Protein AF-A0A380P2Y2-F1 (afdb_monomer_lite)

Secondary structure (DSSP, 8-state):
-PPB-S-HHHHHHHHHHHHHTT--SPPPEEE-----HHHHHHHHHHH-PPPPHHHHHHTT---HHHHHHHHHHHHHHHHHHHHHTT---EEE--TT-HHHHHHHHHT-

Foldseek 3Di:
DDQEAQDVVVVVVVVVVCVVVVNDDADAHEHEQQLALVVVVVSCVVPVHDHDPLVVVLNVDDDNVCSRVSRLVSSLVVVVVCVVVVRPHYDYPCVPPVPSVVVSVVSD

Organism: Weissella viridescens (NCBI:txid1629)

InterPro domains:
  IPR003171 Methylenetetrahydrofolate reductase-like, catalytic domain [PF02219] (1-102)
  IPR029041 FAD-linked oxidoreductase-like [SSF51730] (1-106)

pLDDT: mean 95.48, std 3.05, range [83.44, 98.44]

Radius of gyration: 13.97 Å; chains: 1; bounding box: 29×26×40 Å

Structure (mmCIF, N/CA/C/O backbone):
data_AF-A0A380P2Y2-F1
#
_entry.id   AF-A0A380P2Y2-F1
#
loop_
_atom_site.group_PDB
_atom_site.id
_atom_site.type_symbol
_atom_site.label_atom_id
_atom_site.label_alt_id
_atom_site.label_comp_id
_atom_site.label_asym_id
_atom_site.label_entity_id
_atom_site.label_seq_id
_atom_site.pdbx_PDB_ins_code
_atom_site.Cartn_x
_atom_site.Cartn_y
_atom_site.Cartn_z
_atom_site.occupancy
_atom_site.B_iso_or_equiv
_atom_site.auth_seq_id
_atom_site.auth_comp_id
_atom_site.auth_asym_id
_atom_site.auth_atom_id
_atom_site.pdbx_PDB_model_num
ATOM 1 N N . MET A 1 1 ? -11.346 10.815 6.646 1.00 87.19 1 MET A N 1
ATOM 2 C CA . MET A 1 1 ? -10.576 9.877 5.799 1.00 87.19 1 MET A CA 1
ATOM 3 C C . MET A 1 1 ? -9.100 10.188 5.962 1.00 87.19 1 MET A C 1
ATOM 5 O O . MET A 1 1 ? -8.781 11.356 6.155 1.00 87.19 1 MET A O 1
ATOM 9 N N . THR A 1 2 ? -8.222 9.186 5.940 1.00 94.50 2 THR A N 1
ATOM 10 C CA . THR A 1 2 ? -6.770 9.411 5.995 1.00 94.50 2 THR A CA 1
ATOM 11 C C . THR A 1 2 ? -6.233 9.894 4.644 1.00 94.50 2 THR A C 1
ATOM 13 O O . THR A 1 2 ? -6.872 9.718 3.607 1.00 94.50 2 THR A O 1
ATOM 16 N N . GLN A 1 3 ? -5.020 10.443 4.645 1.00 95.00 3 GLN A N 1
ATOM 17 C CA . GLN A 1 3 ? -4.178 10.465 3.446 1.00 95.00 3 GLN A CA 1
ATOM 18 C C . GLN A 1 3 ? -3.807 9.020 3.033 1.00 95.00 3 GLN A C 1
ATOM 20 O O . GLN A 1 3 ? -4.126 8.070 3.757 1.00 95.00 3 GLN A O 1
ATOM 25 N N . VAL A 1 4 ? -3.144 8.836 1.887 1.00 96.69 4 VAL A N 1
ATOM 26 C CA . VAL A 1 4 ? -2.573 7.543 1.490 1.00 96.69 4 VAL A CA 1
ATOM 27 C C . VAL A 1 4 ? -1.725 6.941 2.616 1.00 96.69 4 VAL A C 1
ATOM 29 O O . VAL A 1 4 ? -0.904 7.616 3.238 1.00 96.69 4 VAL A O 1
ATOM 32 N N . VAL A 1 5 ? -1.934 5.655 2.875 1.00 97.75 5 VAL A N 1
ATOM 33 C CA . VAL A 1 5 ? -1.148 4.858 3.816 1.00 97.75 5 VAL A CA 1
ATOM 34 C C . VAL A 1 5 ? -0.266 3.908 3.015 1.00 97.75 5 VAL A C 1
ATOM 36 O O . VAL A 1 5 ? -0.768 3.174 2.169 1.00 97.75 5 VAL A O 1
ATOM 39 N N . MET A 1 6 ? 1.039 3.904 3.300 1.00 98.19 6 MET A N 1
ATOM 40 C CA . MET A 1 6 ? 2.019 2.977 2.703 1.00 98.19 6 MET A CA 1
ATOM 41 C C . MET A 1 6 ? 2.684 2.048 3.738 1.00 98.19 6 MET A C 1
ATOM 43 O O . MET A 1 6 ? 3.566 1.250 3.405 1.00 98.19 6 MET A O 1
ATOM 47 N N . ASP A 1 7 ? 2.261 2.155 5.000 1.00 97.62 7 ASP A N 1
ATOM 48 C CA . ASP A 1 7 ? 2.696 1.329 6.125 1.00 97.62 7 ASP A CA 1
ATOM 49 C C . ASP A 1 7 ? 1.523 1.121 7.098 1.00 97.62 7 ASP A C 1
ATOM 51 O O . ASP A 1 7 ? 1.122 2.038 7.824 1.00 97.62 7 ASP A O 1
ATOM 55 N N . ASN A 1 8 ? 0.964 -0.093 7.108 1.00 97.25 8 ASN A N 1
ATOM 56 C CA . ASN A 1 8 ? -0.161 -0.443 7.974 1.00 97.25 8 ASN A CA 1
ATOM 57 C C . ASN A 1 8 ? 0.203 -0.363 9.463 1.00 97.25 8 ASN A C 1
ATOM 59 O O . ASN A 1 8 ? -0.628 0.047 10.268 1.00 97.25 8 ASN A O 1
ATOM 63 N N . HIS A 1 9 ? 1.446 -0.669 9.844 1.00 96.75 9 HIS A N 1
ATOM 64 C CA . HIS A 1 9 ? 1.852 -0.624 11.247 1.00 96.75 9 HIS A CA 1
ATOM 65 C C . HIS A 1 9 ? 1.805 0.809 11.793 1.00 96.75 9 HIS A C 1
ATOM 67 O O . HIS A 1 9 ? 1.306 1.042 12.896 1.00 96.75 9 HIS A O 1
ATOM 73 N N . ARG A 1 10 ? 2.223 1.797 10.991 1.00 96.31 10 ARG A N 1
ATOM 74 C CA . ARG A 1 10 ? 2.091 3.222 11.350 1.00 96.31 10 ARG A CA 1
ATOM 75 C C . ARG A 1 10 ? 0.633 3.653 11.467 1.00 96.31 10 ARG A C 1
ATOM 77 O O . ARG A 1 10 ? 0.297 4.419 12.367 1.00 96.31 10 ARG A O 1
ATOM 84 N N . LEU A 1 11 ? -0.246 3.146 10.600 1.00 96.50 11 LEU A N 1
ATOM 85 C CA . LEU A 1 11 ? -1.684 3.387 10.725 1.00 96.50 11 LEU A CA 1
ATOM 86 C C . LEU A 1 11 ? -2.239 2.819 12.039 1.00 96.50 11 LEU A C 1
ATOM 88 O O . LEU A 1 11 ? -3.042 3.479 12.698 1.00 96.50 11 LEU A O 1
ATOM 92 N N . TYR A 1 12 ? -1.810 1.625 12.443 1.00 95.44 12 TYR A N 1
ATOM 93 C CA . TYR A 1 12 ? -2.268 1.011 13.690 1.00 95.44 12 TYR A CA 1
ATOM 94 C C . TYR A 1 12 ? -1.794 1.811 14.904 1.00 95.44 12 TYR A C 1
ATOM 96 O O . TYR A 1 12 ? -2.584 2.094 15.803 1.00 95.44 12 TYR A O 1
ATOM 104 N N . GLN A 1 13 ? -0.546 2.286 14.895 1.00 95.44 13 GLN A N 1
ATOM 105 C CA . GLN A 1 13 ? -0.042 3.215 15.912 1.00 95.44 13 GLN A CA 1
ATOM 106 C C . GLN A 1 13 ? -0.859 4.514 15.956 1.00 95.44 13 GLN A C 1
ATOM 108 O O . GLN A 1 13 ? -1.230 4.975 17.036 1.00 95.44 13 GLN A O 1
ATOM 113 N N . PHE A 1 14 ? -1.203 5.073 14.793 1.00 94.44 14 PHE A N 1
ATOM 114 C CA . PHE A 1 14 ? -2.062 6.252 14.700 1.00 94.44 14 PHE A CA 1
ATOM 115 C C . PHE A 1 14 ? -3.460 5.999 15.285 1.00 94.44 14 PHE A C 1
ATOM 117 O O . PHE A 1 14 ? -3.964 6.823 16.044 1.00 94.44 14 PHE A O 1
ATOM 124 N N . GLN A 1 15 ? -4.071 4.840 15.018 1.00 92.62 15 GLN A N 1
ATOM 125 C CA . GLN A 1 15 ? -5.355 4.473 15.621 1.00 92.62 15 GLN A CA 1
ATOM 126 C C . GLN A 1 15 ? -5.260 4.378 17.150 1.00 92.62 15 GLN A C 1
ATOM 128 O O . GLN A 1 15 ? -6.168 4.827 17.848 1.00 92.62 15 GLN A O 1
ATOM 133 N N . GLN A 1 16 ? -4.170 3.825 17.686 1.00 93.56 16 GLN A N 1
ATOM 134 C CA . GLN A 1 16 ? -3.958 3.775 19.134 1.00 93.56 16 GLN A CA 1
ATOM 135 C C . GLN A 1 16 ? -3.827 5.184 19.730 1.00 93.56 16 GLN A C 1
ATOM 137 O O . GLN A 1 16 ? -4.436 5.459 20.760 1.00 93.56 16 GLN A O 1
ATOM 142 N N . ALA A 1 17 ? -3.125 6.100 19.056 1.00 95.31 17 ALA A N 1
ATOM 143 C CA . ALA A 1 17 ? -3.042 7.500 19.476 1.00 95.31 17 ALA A CA 1
ATOM 144 C C . ALA A 1 17 ? -4.417 8.193 19.483 1.00 95.31 17 ALA A C 1
ATOM 146 O O . ALA A 1 17 ? -4.742 8.900 20.436 1.00 95.31 17 ALA A O 1
ATOM 147 N N . LEU A 1 18 ? -5.257 7.941 18.472 1.00 94.44 18 LEU A N 1
ATOM 148 C CA . LEU A 1 18 ? -6.631 8.456 18.428 1.00 94.44 18 LEU A CA 1
ATOM 149 C C . LEU A 1 18 ? -7.487 7.935 19.588 1.00 94.44 18 LEU A C 1
ATOM 151 O O . LEU A 1 18 ? -8.215 8.717 20.196 1.00 94.44 18 LEU A O 1
ATOM 155 N N . LYS A 1 19 ? -7.362 6.647 19.941 1.00 92.75 19 LYS A N 1
ATOM 156 C CA . LYS A 1 19 ? -8.052 6.069 21.108 1.00 92.75 19 LYS A CA 1
ATOM 157 C C . LYS A 1 19 ? -7.630 6.756 22.405 1.00 92.75 19 LYS A C 1
ATOM 159 O O . LYS A 1 19 ? -8.492 7.109 23.203 1.00 92.75 19 LYS A O 1
ATOM 164 N N . THR A 1 20 ? -6.330 6.990 22.596 1.00 96.12 20 THR A N 1
ATOM 165 C CA . THR A 1 20 ? -5.808 7.728 23.761 1.00 96.12 20 THR A CA 1
ATOM 166 C C . THR A 1 20 ? -6.344 9.158 23.811 1.00 96.12 20 THR A C 1
ATOM 168 O O . THR A 1 20 ? -6.675 9.653 24.883 1.00 96.12 20 THR A O 1
ATOM 171 N N . ALA A 1 21 ? -6.495 9.800 22.653 1.00 96.81 21 ALA A N 1
ATOM 172 C CA . ALA A 1 21 ? -7.098 11.124 22.518 1.00 96.81 21 ALA A CA 1
ATOM 173 C C . ALA A 1 21 ? -8.641 11.118 22.564 1.00 96.81 21 ALA A C 1
ATOM 175 O O . ALA A 1 21 ? -9.255 12.152 22.316 1.00 96.81 21 ALA A O 1
ATOM 176 N N . GLN A 1 22 ? -9.273 9.973 22.854 1.00 95.88 22 GLN A N 1
ATOM 177 C CA . GLN A 1 22 ? -10.730 9.800 22.917 1.00 95.88 22 GLN A CA 1
ATOM 178 C C . GLN A 1 22 ? -11.470 10.158 21.612 1.00 95.88 22 GLN A C 1
ATOM 180 O O . GLN A 1 22 ? -12.652 10.495 21.620 1.00 95.88 22 GLN A O 1
ATOM 185 N N . VAL A 1 23 ? -10.799 10.034 20.463 1.00 94.25 23 VAL A N 1
ATOM 186 C CA . VAL A 1 23 ? -11.411 10.200 19.138 1.00 94.25 23 VAL A CA 1
ATOM 187 C C . VAL A 1 23 ? -11.985 8.856 18.682 1.00 94.25 23 VAL A C 1
ATOM 189 O O . VAL A 1 23 ? -11.240 7.915 18.414 1.00 94.25 23 VAL A O 1
ATOM 192 N N . SER A 1 24 ? -13.315 8.761 18.585 1.00 87.25 24 SER A N 1
ATOM 193 C CA . SER A 1 24 ? -14.047 7.494 18.384 1.00 87.25 24 SER A CA 1
ATOM 194 C C . SER A 1 24 ? -14.663 7.297 16.992 1.00 87.25 24 SER A C 1
ATOM 196 O O . SER A 1 24 ? -15.279 6.264 16.732 1.00 87.25 24 SER A O 1
ATOM 198 N N . MET A 1 25 ? -14.503 8.258 16.079 1.00 87.94 25 MET A N 1
ATOM 199 C CA . MET A 1 25 ? -15.079 8.172 14.732 1.00 87.94 25 MET A CA 1
ATOM 200 C C . MET A 1 25 ? -14.422 7.069 13.879 1.00 87.94 25 MET A C 1
ATOM 202 O O . MET A 1 25 ? -13.199 6.904 13.935 1.00 87.94 25 MET A O 1
ATOM 206 N N . PRO A 1 26 ? -15.188 6.354 13.026 1.00 87.12 26 PRO A N 1
ATOM 207 C CA . PRO A 1 26 ? -14.626 5.381 12.095 1.00 87.12 26 PRO A CA 1
ATOM 208 C C . PRO A 1 26 ? -13.579 5.988 11.152 1.00 87.12 26 PRO A C 1
ATOM 210 O O . PRO A 1 26 ? -13.766 7.060 10.570 1.00 87.12 26 PRO A O 1
ATOM 213 N N . LEU A 1 27 ? -12.478 5.263 10.960 1.00 91.69 27 LEU A N 1
ATOM 214 C CA . LEU A 1 27 ? -11.409 5.631 10.036 1.00 91.69 27 LEU A CA 1
ATOM 215 C C . LEU A 1 27 ? -11.667 5.025 8.655 1.00 91.69 27 LEU A C 1
ATOM 217 O O . LEU A 1 27 ? -11.713 3.808 8.503 1.00 91.69 27 LEU A O 1
ATOM 221 N N . ILE A 1 28 ? -11.763 5.886 7.642 1.00 95.31 28 ILE A N 1
ATOM 222 C CA . ILE A 1 28 ? -11.710 5.483 6.232 1.00 95.31 28 ILE A CA 1
ATOM 223 C C . ILE A 1 28 ? -10.255 5.571 5.778 1.00 95.31 28 ILE A C 1
ATOM 225 O O . ILE A 1 28 ? -9.682 6.668 5.800 1.00 95.31 28 ILE A O 1
ATOM 229 N N . ILE A 1 29 ? -9.674 4.435 5.391 1.00 97.44 29 ILE A N 1
ATOM 230 C CA . ILE A 1 29 ? -8.245 4.321 5.074 1.00 97.44 29 ILE A CA 1
ATOM 231 C C . ILE A 1 29 ? -8.003 4.577 3.592 1.00 97.44 29 ILE A C 1
ATOM 233 O O . ILE A 1 29 ? -8.552 3.879 2.744 1.00 97.44 29 ILE A O 1
ATOM 237 N N . GLY A 1 30 ? -7.171 5.569 3.285 1.00 97.62 30 GLY A N 1
ATOM 238 C CA . GLY A 1 30 ? -6.729 5.867 1.928 1.00 97.62 30 GLY A CA 1
ATOM 239 C C . GLY A 1 30 ? -5.672 4.872 1.448 1.00 97.62 30 GLY A C 1
ATOM 240 O O . GLY A 1 30 ? -4.588 4.795 2.026 1.00 97.62 30 GLY A O 1
ATOM 241 N N . VAL A 1 31 ? -5.960 4.144 0.370 1.00 97.31 31 VAL A N 1
ATOM 242 C CA . VAL A 1 31 ? -5.033 3.198 -0.271 1.00 97.31 31 VAL A CA 1
ATOM 243 C C . VAL A 1 31 ? -4.872 3.561 -1.741 1.00 97.31 31 VAL A C 1
ATOM 245 O O . VAL A 1 31 ? -5.832 3.918 -2.419 1.00 97.31 31 VAL A O 1
ATOM 248 N N . MET A 1 32 ? -3.645 3.469 -2.241 1.00 96.38 32 MET A N 1
ATOM 249 C CA . MET A 1 32 ? -3.302 3.738 -3.633 1.00 96.38 32 MET A CA 1
ATOM 250 C C . MET A 1 32 ? -2.624 2.501 -4.240 1.00 96.38 32 MET A C 1
ATOM 252 O O . MET A 1 32 ? -1.706 1.975 -3.612 1.00 96.38 32 MET A O 1
ATOM 256 N N . PRO A 1 33 ? -3.009 2.058 -5.451 1.00 97.19 33 PRO A N 1
ATOM 257 C CA . PRO A 1 33 ? -2.295 1.000 -6.160 1.00 97.19 33 PRO A CA 1
ATOM 258 C C . PRO A 1 33 ? -0.856 1.393 -6.515 1.00 97.19 33 PRO A C 1
ATOM 260 O O . PRO A 1 33 ? -0.611 2.485 -7.039 1.00 97.19 33 PRO A O 1
ATOM 263 N N . TYR A 1 34 ? 0.096 0.486 -6.293 1.00 97.50 34 TYR A N 1
ATOM 264 C CA . TYR A 1 34 ? 1.517 0.708 -6.589 1.00 97.50 34 TYR A CA 1
ATOM 265 C C . TYR A 1 34 ? 1.888 0.290 -8.019 1.00 97.50 34 TYR A C 1
ATOM 267 O O . TYR A 1 34 ? 2.816 -0.472 -8.228 1.00 97.50 34 TYR A O 1
ATOM 275 N N . VAL A 1 35 ? 1.158 0.771 -9.026 1.00 96.06 35 VAL A N 1
ATOM 276 C CA . VAL A 1 35 ? 1.276 0.260 -10.410 1.00 96.06 35 VAL A CA 1
ATOM 277 C C . VAL A 1 35 ? 2.198 1.066 -11.328 1.00 96.06 35 VAL A C 1
ATOM 279 O O . VAL A 1 35 ? 2.558 0.591 -12.400 1.00 96.06 35 VAL A O 1
ATOM 282 N N . GLN A 1 36 ? 2.569 2.289 -10.935 1.00 96.19 36 GLN A N 1
ATOM 283 C CA . GLN A 1 36 ? 3.490 3.155 -11.682 1.00 96.19 36 GLN A CA 1
ATOM 284 C C . GLN A 1 36 ? 4.465 3.834 -10.724 1.00 96.19 36 GLN A C 1
ATOM 286 O O . GLN A 1 36 ? 4.050 4.594 -9.842 1.00 96.19 36 GLN A O 1
ATOM 291 N N . ARG A 1 37 ? 5.761 3.580 -10.909 1.00 97.50 37 ARG A N 1
ATOM 292 C CA . ARG A 1 37 ? 6.827 4.000 -9.992 1.00 97.50 37 ARG A CA 1
ATOM 293 C C . ARG A 1 37 ? 6.860 5.508 -9.789 1.00 97.50 37 ARG A C 1
ATOM 295 O O .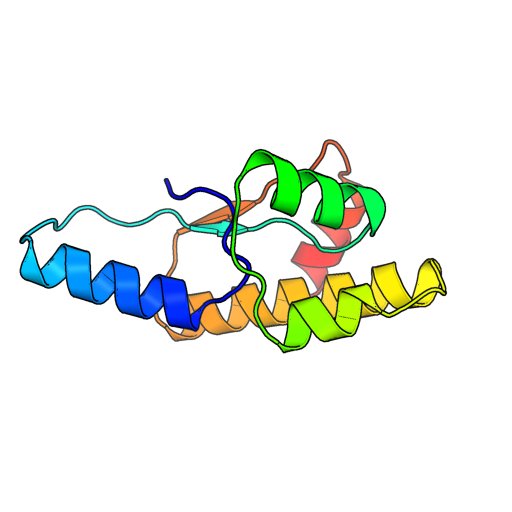 ARG A 1 37 ? 6.892 5.981 -8.655 1.00 97.50 37 ARG A O 1
ATOM 302 N N . GLU A 1 38 ? 6.768 6.269 -10.869 1.00 96.38 38 GLU A N 1
ATOM 303 C CA . GLU A 1 38 ? 6.834 7.730 -10.860 1.00 96.38 38 GLU A CA 1
ATOM 304 C C . GLU A 1 38 ? 5.673 8.325 -10.060 1.00 96.38 38 GLU A C 1
ATOM 306 O O . GLU A 1 38 ? 5.848 9.297 -9.325 1.00 96.38 38 GLU A O 1
ATOM 311 N N . ARG A 1 39 ? 4.485 7.710 -10.145 1.00 95.94 39 ARG A N 1
ATOM 312 C CA . ARG A 1 39 ? 3.308 8.140 -9.381 1.00 95.94 39 ARG A CA 1
ATOM 313 C C . ARG A 1 39 ? 3.466 7.846 -7.894 1.00 95.94 39 ARG A C 1
ATOM 315 O O . ARG A 1 39 ? 3.114 8.697 -7.081 1.00 95.94 39 ARG A O 1
ATOM 322 N N . VAL A 1 40 ? 4.027 6.688 -7.537 1.00 97.38 40 VAL A N 1
ATOM 323 C CA . VAL A 1 40 ? 4.323 6.350 -6.135 1.00 97.38 40 VAL A CA 1
ATOM 324 C C . VAL A 1 40 ? 5.342 7.329 -5.549 1.00 97.38 40 VAL A C 1
ATOM 326 O O . VAL A 1 40 ? 5.093 7.898 -4.488 1.00 97.38 40 VAL A O 1
ATOM 329 N N . ILE A 1 41 ? 6.432 7.607 -6.269 1.00 97.81 41 ILE A N 1
ATOM 330 C CA . ILE A 1 41 ? 7.460 8.574 -5.851 1.00 97.81 41 ILE A CA 1
ATOM 331 C C . ILE A 1 41 ? 6.860 9.974 -5.688 1.00 97.81 41 ILE A C 1
ATOM 333 O O . ILE A 1 41 ? 7.055 10.611 -4.653 1.00 97.81 41 ILE A O 1
ATOM 337 N N . LYS A 1 42 ? 6.084 10.444 -6.670 1.00 97.38 42 LYS A N 1
ATOM 338 C CA . LYS A 1 42 ? 5.432 11.758 -6.607 1.00 97.38 42 LYS A CA 1
ATOM 339 C C . LYS A 1 42 ? 4.467 11.858 -5.426 1.00 97.38 42 LYS A C 1
ATOM 341 O O . LYS A 1 42 ? 4.427 12.885 -4.755 1.00 97.38 42 LYS A O 1
ATOM 346 N N . MET A 1 43 ? 3.713 10.795 -5.142 1.00 97.12 43 MET A N 1
ATOM 347 C CA . MET A 1 43 ? 2.815 10.742 -3.988 1.00 97.12 43 MET A CA 1
ATOM 348 C C . MET A 1 43 ? 3.588 10.862 -2.667 1.00 97.12 43 MET A C 1
ATOM 350 O O . MET A 1 43 ? 3.184 11.633 -1.796 1.00 97.12 43 MET A O 1
ATOM 354 N N . ILE A 1 44 ? 4.723 10.166 -2.535 1.00 97.81 44 ILE A N 1
ATOM 355 C CA . ILE A 1 44 ? 5.614 10.281 -1.369 1.00 97.81 44 ILE A CA 1
ATOM 356 C C . ILE A 1 44 ? 6.118 11.717 -1.215 1.00 97.81 44 ILE A C 1
ATOM 358 O O . I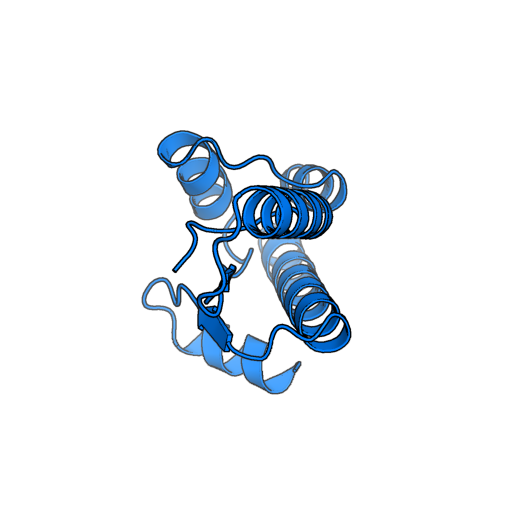LE A 1 44 ? 6.011 12.288 -0.135 1.00 97.81 44 ILE A O 1
ATOM 362 N N . GLN A 1 45 ? 6.595 12.336 -2.294 1.00 97.75 45 GLN A N 1
ATOM 363 C CA . GLN A 1 45 ? 7.107 13.709 -2.265 1.00 97.75 45 GLN A CA 1
ATOM 364 C C . GLN A 1 45 ? 6.035 14.737 -1.873 1.00 97.75 45 GLN A C 1
ATOM 366 O O . GLN A 1 45 ? 6.308 15.643 -1.089 1.00 97.75 45 GLN A O 1
ATOM 371 N N . LEU A 1 46 ? 4.813 14.603 -2.394 1.00 97.00 46 LEU A N 1
ATOM 372 C CA . LEU A 1 46 ? 3.731 15.560 -2.136 1.00 97.00 46 LEU A CA 1
ATOM 373 C C . LEU A 1 46 ? 3.132 15.428 -0.734 1.00 97.00 46 LEU A C 1
ATOM 375 O O . LEU A 1 46 ? 2.712 16.423 -0.153 1.00 97.00 46 LEU A O 1
ATOM 379 N N . THR A 1 47 ? 3.054 14.207 -0.207 1.00 96.38 47 THR A N 1
ATOM 380 C CA . THR A 1 47 ? 2.339 13.928 1.050 1.00 96.38 47 THR A CA 1
ATOM 381 C C . THR A 1 47 ? 3.261 13.670 2.232 1.00 96.38 47 THR A C 1
ATOM 383 O O . THR A 1 47 ? 2.785 13.625 3.363 1.00 96.38 47 THR A O 1
ATOM 386 N N . GLN A 1 48 ? 4.560 13.480 1.978 1.00 96.19 48 GLN A N 1
ATOM 387 C CA . GLN A 1 48 ? 5.554 13.059 2.968 1.00 96.19 48 GLN A CA 1
ATOM 388 C C . GLN A 1 48 ? 5.165 11.746 3.677 1.00 96.19 48 GLN A C 1
ATOM 390 O O . GLN A 1 48 ? 5.604 11.475 4.796 1.00 96.19 48 GLN A O 1
ATOM 395 N N . VAL A 1 49 ? 4.331 10.913 3.033 1.00 97.06 49 VAL A N 1
ATOM 396 C CA . VAL A 1 49 ? 3.959 9.600 3.568 1.00 97.06 49 VAL A CA 1
ATOM 397 C C . VAL A 1 49 ? 5.207 8.731 3.704 1.00 97.06 49 VAL A C 1
ATOM 399 O O . VAL A 1 49 ? 6.044 8.670 2.806 1.00 97.06 49 VAL A O 1
ATOM 402 N N . THR A 1 50 ? 5.332 8.036 4.834 1.00 96.88 50 THR A N 1
ATOM 403 C CA . THR A 1 50 ? 6.432 7.095 5.047 1.00 96.88 50 THR A CA 1
ATOM 404 C C . THR A 1 50 ? 6.092 5.735 4.429 1.00 96.88 50 THR A C 1
ATOM 406 O O . THR A 1 50 ? 5.144 5.094 4.892 1.00 96.88 50 THR A O 1
ATOM 409 N N . PRO A 1 51 ? 6.841 5.261 3.418 1.00 97.75 51 PRO A N 1
ATOM 410 C CA . PRO A 1 51 ? 6.677 3.912 2.894 1.00 97.75 51 PRO A CA 1
ATOM 411 C C . PRO A 1 51 ? 7.215 2.866 3.875 1.00 97.75 51 PRO A C 1
ATOM 413 O O . PRO A 1 51 ? 8.272 3.058 4.483 1.00 97.75 51 PRO A O 1
ATOM 416 N N . SER A 1 52 ? 6.526 1.729 3.988 1.00 98.25 52 SER A N 1
ATOM 417 C CA . SER A 1 52 ? 7.062 0.559 4.696 1.00 98.25 52 SER A CA 1
ATOM 418 C C . SER A 1 52 ? 8.337 0.031 4.014 1.00 98.25 52 SER A C 1
ATOM 420 O O . SER A 1 52 ? 8.534 0.281 2.821 1.00 98.25 52 SER A O 1
ATOM 422 N N . PRO A 1 53 ? 9.191 -0.748 4.707 1.00 98.25 53 PRO A N 1
ATOM 423 C CA . PRO A 1 53 ? 10.389 -1.337 4.097 1.00 98.25 53 PRO A CA 1
ATOM 424 C C . PRO A 1 53 ? 10.094 -2.159 2.836 1.00 98.25 53 PRO A C 1
ATOM 426 O O . PRO A 1 53 ? 10.872 -2.149 1.889 1.00 98.25 53 PRO A O 1
ATOM 429 N N . 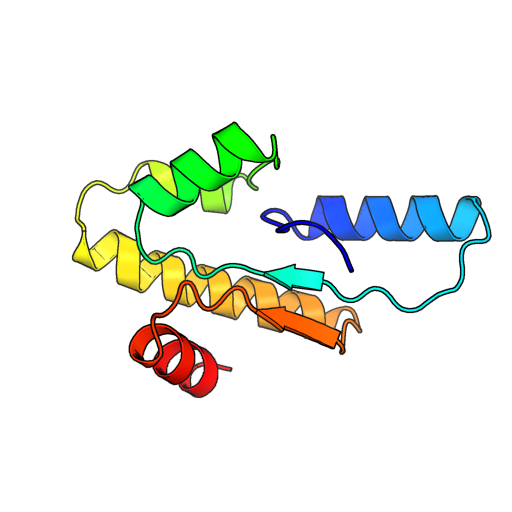VAL A 1 54 ? 8.934 -2.823 2.791 1.00 97.94 54 VAL A N 1
ATOM 430 C CA . VAL A 1 54 ? 8.497 -3.601 1.624 1.00 97.94 54 VAL A CA 1
ATOM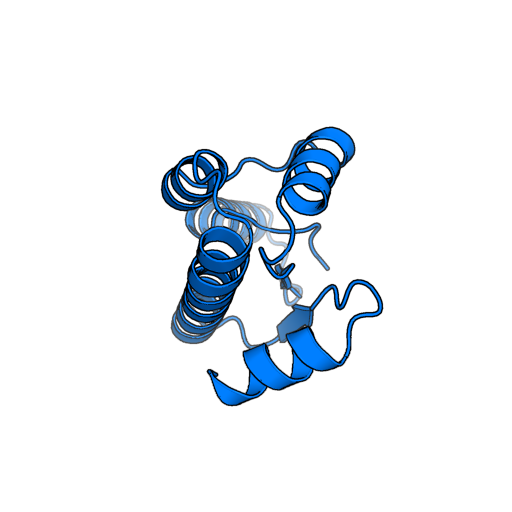 431 C C . VAL A 1 54 ? 8.186 -2.688 0.434 1.00 97.94 54 VAL A C 1
ATOM 433 O O . VAL A 1 54 ? 8.618 -2.968 -0.680 1.00 97.94 54 VAL A O 1
ATOM 436 N N . VAL A 1 55 ? 7.496 -1.564 0.664 1.00 98.12 55 VAL A N 1
ATOM 437 C CA . VAL A 1 55 ? 7.235 -0.566 -0.388 1.00 98.12 55 VAL A CA 1
ATOM 438 C C . VAL A 1 55 ? 8.534 0.113 -0.833 1.00 98.12 55 VAL A C 1
ATOM 440 O O . VAL A 1 55 ? 8.721 0.344 -2.022 1.00 98.12 55 VAL A O 1
ATOM 443 N N . GLN A 1 56 ? 9.470 0.380 0.082 1.00 98.25 56 GLN A N 1
ATOM 444 C CA . GLN A 1 56 ? 10.805 0.874 -0.282 1.00 98.25 56 GLN A CA 1
ATOM 445 C C . GLN A 1 56 ? 11.563 -0.128 -1.162 1.00 98.25 56 GLN A C 1
ATOM 447 O O . GLN A 1 56 ? 12.188 0.279 -2.136 1.00 98.25 56 GLN A O 1
ATOM 452 N N . GLY A 1 57 ? 11.456 -1.428 -0.867 1.00 98.25 57 GLY A N 1
ATOM 453 C CA . GLY A 1 57 ? 12.005 -2.497 -1.700 1.00 98.25 57 GLY A CA 1
ATOM 454 C C . GLY A 1 57 ? 11.427 -2.485 -3.117 1.00 98.25 57 GLY A C 1
ATOM 455 O O . GLY A 1 57 ? 12.188 -2.453 -4.084 1.00 98.25 57 GLY A O 1
ATOM 456 N N . LEU A 1 58 ? 10.097 -2.397 -3.244 1.00 98.44 58 LEU A N 1
ATOM 457 C CA . LEU A 1 58 ? 9.407 -2.266 -4.536 1.00 98.44 58 LEU A CA 1
ATOM 458 C C . LEU A 1 58 ? 9.930 -1.067 -5.341 1.00 98.44 58 LEU A C 1
ATOM 460 O O . LEU A 1 58 ? 10.133 -1.165 -6.545 1.00 98.44 58 LEU A O 1
ATOM 464 N N . LEU A 1 59 ? 10.201 0.065 -4.686 1.00 98.12 59 LEU A N 1
ATOM 465 C CA . LEU A 1 59 ? 10.735 1.258 -5.348 1.00 98.12 59 LEU A CA 1
ATOM 466 C C . LEU A 1 59 ? 12.141 1.074 -5.925 1.00 98.12 59 LEU A C 1
ATOM 468 O O . LEU A 1 59 ? 12.596 1.951 -6.653 1.00 98.12 59 LEU A O 1
ATOM 472 N N . THR A 1 60 ? 12.837 -0.026 -5.640 1.00 97.69 60 THR A N 1
ATOM 473 C CA . THR A 1 60 ? 14.116 -0.336 -6.288 1.00 97.69 60 THR A CA 1
ATOM 474 C C . THR A 1 60 ? 13.935 -1.061 -7.629 1.00 97.69 60 THR A C 1
ATOM 476 O O . THR A 1 60 ? 14.812 -0.942 -8.482 1.00 97.69 60 THR A O 1
ATOM 479 N N . GLN A 1 61 ? 12.779 -1.695 -7.874 1.00 97.62 61 GLN A N 1
ATOM 480 C CA . GLN A 1 61 ? 12.451 -2.418 -9.111 1.00 97.62 61 GLN A CA 1
ATOM 481 C C . GLN A 1 61 ? 12.447 -1.486 -10.333 1.00 97.62 61 GLN A C 1
ATOM 483 O O . GLN A 1 61 ? 11.762 -0.458 -10.350 1.00 97.62 61 GLN A O 1
ATOM 488 N N . THR A 1 62 ? 13.234 -1.831 -11.353 1.00 95.88 62 THR A N 1
ATOM 489 C CA . THR A 1 62 ? 13.423 -1.034 -12.576 1.00 95.88 62 THR A CA 1
ATOM 490 C C . THR A 1 62 ? 12.630 -1.558 -13.766 1.00 95.88 62 THR A C 1
ATOM 492 O O . THR A 1 62 ? 12.348 -0.778 -14.674 1.00 95.88 62 THR A O 1
ATOM 495 N N . ASP A 1 63 ? 12.245 -2.838 -13.774 1.00 98.00 63 ASP A N 1
ATOM 496 C CA . ASP A 1 63 ? 11.371 -3.370 -14.816 1.00 98.00 63 ASP A CA 1
ATOM 497 C C . ASP A 1 63 ? 9.927 -2.905 -14.588 1.00 98.00 63 ASP A C 1
ATOM 499 O O . ASP A 1 63 ? 9.348 -3.089 -13.516 1.00 98.00 63 ASP A O 1
ATOM 503 N N . VAL A 1 64 ? 9.339 -2.278 -15.609 1.00 97.19 64 VAL A N 1
ATOM 504 C CA . VAL A 1 64 ? 8.014 -1.644 -15.519 1.00 97.19 64 VAL A CA 1
ATOM 505 C C . VAL A 1 64 ? 6.909 -2.677 -15.290 1.00 97.19 64 VAL A C 1
ATOM 507 O O . VAL A 1 64 ? 5.972 -2.425 -14.529 1.00 97.19 64 VAL A O 1
ATOM 510 N N . ASN A 1 65 ? 7.013 -3.849 -15.919 1.00 96.88 65 ASN A N 1
ATOM 511 C CA . ASN A 1 65 ? 5.997 -4.894 -15.815 1.00 96.88 65 ASN A CA 1
ATOM 512 C C . ASN A 1 65 ? 6.085 -5.614 -14.463 1.00 96.88 65 ASN A C 1
ATOM 514 O O . ASN A 1 65 ? 5.058 -5.873 -13.826 1.00 96.88 65 ASN A O 1
ATOM 518 N N . ALA A 1 66 ? 7.302 -5.877 -13.990 1.00 97.81 66 ALA A N 1
ATOM 519 C CA . ALA A 1 66 ? 7.568 -6.405 -12.661 1.00 97.81 66 ALA A CA 1
ATOM 520 C C . ALA A 1 66 ? 7.088 -5.424 -11.585 1.00 97.81 66 ALA A C 1
ATOM 522 O O . ALA A 1 66 ? 6.323 -5.815 -10.711 1.00 97.81 66 ALA A O 1
ATOM 523 N N . PHE A 1 67 ? 7.408 -4.127 -11.702 1.00 98.44 67 PHE A N 1
ATOM 524 C CA . PHE A 1 67 ? 6.927 -3.109 -10.764 1.00 98.44 67 PHE A CA 1
ATOM 525 C C . PHE A 1 67 ? 5.399 -3.093 -10.687 1.00 98.44 67 PHE A C 1
ATOM 527 O O . PHE A 1 67 ? 4.834 -3.101 -9.595 1.00 98.44 67 PHE A O 1
ATOM 534 N N . LYS A 1 68 ? 4.717 -3.098 -11.841 1.00 97.00 68 LYS A N 1
ATOM 535 C CA . LYS A 1 68 ? 3.252 -3.095 -11.883 1.00 97.00 68 LYS A CA 1
ATOM 536 C C . LYS A 1 68 ? 2.664 -4.329 -11.195 1.00 97.00 68 LYS A C 1
ATOM 538 O O . LYS A 1 68 ? 1.761 -4.184 -10.372 1.00 97.00 68 LYS A O 1
ATOM 543 N N . SER A 1 69 ? 3.151 -5.520 -11.536 1.00 97.06 69 SER A N 1
ATOM 544 C CA . SER A 1 69 ? 2.615 -6.787 -11.020 1.00 97.06 69 SER A CA 1
ATOM 545 C C . SER A 1 69 ? 2.924 -6.996 -9.532 1.00 97.06 69 SER A C 1
ATOM 547 O O . SER A 1 69 ? 2.012 -7.269 -8.749 1.00 97.06 69 SER A O 1
ATOM 549 N N . GLU A 1 70 ? 4.172 -6.786 -9.108 1.00 98.25 70 GLU A N 1
ATOM 550 C CA . GLU A 1 70 ? 4.576 -6.838 -7.698 1.00 98.25 70 GLU A CA 1
ATOM 551 C C . GLU A 1 70 ? 3.849 -5.772 -6.875 1.00 98.25 70 GLU A C 1
ATOM 553 O O . GLU A 1 70 ? 3.361 -6.037 -5.774 1.00 98.25 70 GLU A O 1
ATOM 558 N N . GLY A 1 71 ? 3.731 -4.564 -7.422 1.00 98.19 71 GLY A N 1
ATOM 559 C CA . GLY A 1 71 ? 3.059 -3.455 -6.772 1.00 98.19 71 GLY A CA 1
ATOM 560 C C . GLY A 1 71 ? 1.569 -3.700 -6.569 1.00 98.19 71 GLY A C 1
ATOM 561 O O . GLY A 1 71 ? 1.056 -3.440 -5.480 1.00 98.19 71 GLY A O 1
ATOM 562 N N . LEU A 1 72 ? 0.884 -4.272 -7.563 1.00 97.62 72 LEU A N 1
ATOM 563 C CA . LEU A 1 72 ? -0.511 -4.684 -7.429 1.00 97.62 72 LEU A CA 1
ATOM 564 C C . LEU A 1 72 ? -0.681 -5.751 -6.336 1.00 97.62 72 LEU A C 1
ATOM 566 O O . LEU A 1 72 ? -1.534 -5.600 -5.458 1.00 97.62 72 LEU A O 1
ATOM 570 N N . ALA A 1 73 ? 0.167 -6.785 -6.338 1.00 97.94 73 ALA A N 1
ATOM 571 C CA . ALA A 1 73 ? 0.153 -7.834 -5.319 1.00 97.94 73 ALA A CA 1
ATOM 572 C C . ALA A 1 73 ? 0.389 -7.268 -3.906 1.00 97.94 73 ALA A C 1
ATOM 574 O O . ALA A 1 73 ? -0.275 -7.665 -2.943 1.00 97.94 73 ALA A O 1
ATOM 575 N N . LEU A 1 74 ? 1.294 -6.295 -3.771 1.00 98.25 74 LEU A N 1
ATOM 576 C CA . LEU A 1 74 ? 1.542 -5.599 -2.510 1.00 98.25 74 LEU A CA 1
ATOM 577 C C . LEU A 1 74 ? 0.351 -4.747 -2.064 1.00 98.25 74 LEU A C 1
ATOM 579 O O . LEU A 1 74 ? 0.019 -4.758 -0.877 1.00 98.25 74 LEU A O 1
ATOM 583 N N . THR A 1 75 ? -0.329 -4.053 -2.981 1.00 98.19 75 THR A N 1
ATOM 584 C CA . THR A 1 75 ? -1.555 -3.310 -2.656 1.00 98.19 75 THR A CA 1
ATOM 585 C C . THR A 1 75 ? -2.670 -4.249 -2.183 1.00 98.19 75 THR A C 1
ATOM 587 O O . THR A 1 75 ? -3.314 -3.969 -1.171 1.00 98.19 75 THR A O 1
ATOM 590 N N . ILE A 1 76 ? -2.868 -5.392 -2.847 1.00 97.94 76 ILE A N 1
ATOM 591 C CA . ILE A 1 76 ? -3.832 -6.423 -2.424 1.00 97.94 76 ILE A CA 1
ATOM 592 C C . ILE A 1 76 ? -3.494 -6.916 -1.015 1.00 97.94 76 ILE A C 1
ATOM 594 O O . ILE A 1 76 ? -4.351 -6.906 -0.128 1.00 97.94 76 ILE A O 1
ATOM 598 N N . LYS A 1 77 ? -2.228 -7.274 -0.767 1.00 98.06 77 LYS A N 1
ATOM 599 C CA . LYS A 1 77 ? -1.762 -7.724 0.551 1.00 98.06 77 LYS A CA 1
ATOM 600 C C . LYS A 1 77 ? -2.029 -6.680 1.635 1.00 98.06 77 LYS A C 1
ATOM 602 O O . LYS A 1 77 ? -2.489 -7.040 2.717 1.00 98.06 77 LYS A O 1
ATOM 607 N N . GLN A 1 78 ? -1.784 -5.403 1.342 1.00 97.88 78 GLN A N 1
ATOM 608 C CA . GLN A 1 78 ? -2.074 -4.299 2.253 1.00 97.88 78 GLN A CA 1
ATOM 609 C C . GLN A 1 78 ? -3.565 -4.238 2.610 1.00 97.88 78 GLN A C 1
ATOM 611 O O . GLN A 1 78 ? -3.903 -4.132 3.787 1.00 97.88 78 GLN A O 1
ATOM 616 N N . ILE A 1 79 ? -4.455 -4.323 1.619 1.00 97.38 79 ILE A N 1
ATOM 617 C CA . ILE A 1 79 ? -5.910 -4.272 1.826 1.00 97.38 79 ILE A CA 1
ATOM 618 C C . ILE A 1 79 ? -6.407 -5.488 2.614 1.00 97.38 79 ILE A C 1
ATOM 620 O O . ILE A 1 79 ? -7.208 -5.334 3.536 1.00 97.38 79 ILE A O 1
ATOM 624 N N . VAL A 1 80 ? -5.927 -6.690 2.289 1.00 97.06 80 VAL A N 1
ATOM 625 C CA . VAL A 1 80 ? -6.269 -7.915 3.027 1.00 97.06 80 VAL A CA 1
ATOM 626 C C . VAL A 1 80 ? -5.847 -7.802 4.491 1.00 97.06 80 VAL A C 1
ATOM 628 O O . VAL A 1 80 ? -6.616 -8.158 5.381 1.00 97.06 80 VAL A O 1
ATOM 631 N N . ASP A 1 81 ? -4.652 -7.278 4.756 1.00 97.62 81 ASP A N 1
ATOM 632 C CA . ASP A 1 81 ? -4.154 -7.053 6.113 1.00 97.62 81 ASP A CA 1
ATOM 633 C C . ASP A 1 81 ? -4.997 -6.016 6.880 1.00 97.62 81 ASP A C 1
ATOM 635 O O . ASP A 1 81 ? -5.395 -6.268 8.018 1.00 97.62 81 ASP A O 1
ATOM 639 N N . LEU A 1 82 ? -5.384 -4.908 6.235 1.00 96.75 82 LEU A N 1
ATOM 640 C CA . LEU A 1 82 ? -6.321 -3.930 6.804 1.00 96.75 82 LEU A CA 1
ATOM 641 C C . LEU A 1 82 ? -7.661 -4.579 7.184 1.00 96.75 82 LEU A C 1
ATOM 643 O O . LEU A 1 82 ? -8.141 -4.389 8.303 1.00 96.75 82 LEU A O 1
ATOM 647 N N . ARG A 1 83 ? -8.242 -5.386 6.288 1.00 95.06 83 ARG A N 1
ATOM 648 C CA . ARG A 1 83 ? -9.504 -6.098 6.546 1.00 95.06 83 ARG A CA 1
ATOM 649 C C . ARG A 1 83 ? -9.379 -7.069 7.721 1.00 95.06 83 ARG A C 1
ATOM 651 O O . ARG A 1 83 ? -10.258 -7.090 8.578 1.00 95.06 83 ARG A O 1
ATOM 658 N N . LYS A 1 84 ? -8.276 -7.825 7.803 1.00 95.69 84 LYS A N 1
ATOM 659 C CA . LYS A 1 84 ? -7.989 -8.733 8.930 1.00 95.69 84 LYS A CA 1
ATOM 660 C C . LYS A 1 84 ? -7.894 -7.999 10.270 1.00 95.69 84 LYS A C 1
ATOM 662 O O . LYS A 1 84 ? -8.289 -8.556 11.286 1.00 95.69 84 LYS A O 1
ATOM 667 N N . HIS A 1 85 ? -7.441 -6.746 10.262 1.00 94.00 85 HIS A N 1
ATOM 668 C CA . HIS A 1 85 ? -7.379 -5.880 11.443 1.00 94.00 85 HIS A CA 1
ATOM 669 C C . HIS A 1 85 ? -8.673 -5.081 11.700 1.00 94.00 85 HIS A C 1
ATOM 671 O O . HIS A 1 85 ? -8.682 -4.159 12.513 1.00 94.00 85 HIS A O 1
ATOM 677 N N . GLY A 1 86 ? -9.782 -5.425 11.035 1.00 91.69 86 GLY A N 1
ATOM 678 C CA . GLY A 1 86 ? -11.102 -4.842 11.295 1.00 91.69 86 GLY A CA 1
ATOM 679 C C . GLY A 1 86 ? -11.388 -3.528 10.564 1.00 91.69 86 GLY A C 1
ATOM 680 O O . GLY A 1 86 ? -12.431 -2.916 10.798 1.00 91.69 86 GLY A O 1
ATOM 681 N N . TYR A 1 87 ? -10.515 -3.090 9.651 1.00 93.12 87 TYR A N 1
ATOM 682 C CA . TYR A 1 87 ? -10.789 -1.931 8.802 1.00 93.12 87 TYR A CA 1
ATOM 683 C C . TYR A 1 87 ? -11.682 -2.341 7.628 1.00 93.12 87 TYR A C 1
ATOM 685 O O . TYR A 1 87 ? -11.222 -2.871 6.618 1.00 93.12 87 TYR A O 1
ATOM 693 N N . SER A 1 88 ? -12.981 -2.080 7.760 1.00 83.44 88 SER A N 1
ATOM 694 C CA . SER A 1 88 ? -13.991 -2.396 6.741 1.00 83.44 88 SER A CA 1
ATOM 695 C C . SER A 1 88 ? -14.189 -1.295 5.692 1.00 83.44 88 SER A C 1
ATOM 697 O O . SER A 1 88 ? -14.825 -1.539 4.672 1.00 83.44 88 SER A O 1
ATOM 699 N N . HIS A 1 89 ? -13.645 -0.093 5.916 1.00 90.69 89 HIS A N 1
ATOM 700 C CA . HIS A 1 89 ? -13.860 1.079 5.062 1.00 90.69 89 HIS A CA 1
ATOM 701 C C . HIS A 1 89 ? -12.534 1.546 4.452 1.00 90.69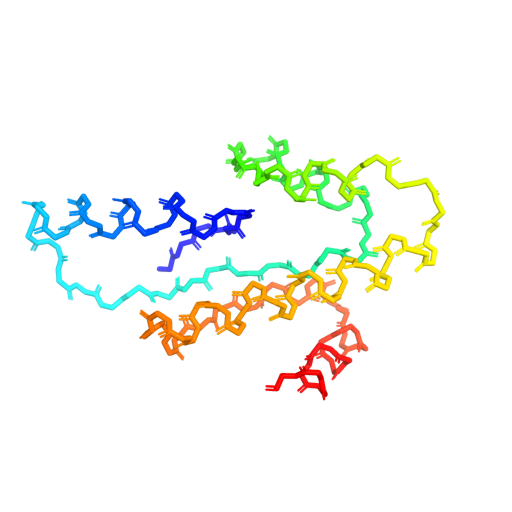 89 HIS A C 1
ATOM 703 O O . HIS A 1 89 ? -11.678 2.112 5.136 1.00 90.69 89 HIS A O 1
ATOM 709 N N . ILE A 1 90 ? -12.373 1.316 3.149 1.00 95.06 90 ILE A N 1
ATOM 710 C CA . ILE A 1 90 ? -11.172 1.675 2.390 1.00 95.06 90 ILE A CA 1
ATOM 711 C C . ILE A 1 90 ? -11.574 2.622 1.265 1.00 95.06 90 ILE A C 1
ATOM 713 O O . ILE A 1 90 ? -12.491 2.336 0.499 1.00 95.06 90 ILE A O 1
ATOM 717 N N . HIS A 1 91 ? -10.875 3.747 1.170 1.00 95.94 91 HIS A N 1
ATOM 718 C CA . HIS A 1 91 ? -10.960 4.653 0.039 1.00 95.94 91 HIS A CA 1
ATOM 719 C C . HIS A 1 91 ? -9.816 4.356 -0.926 1.00 95.94 91 HIS A C 1
ATOM 721 O O . HIS A 1 91 ? -8.646 4.551 -0.591 1.00 95.94 91 HIS A O 1
ATOM 727 N N . LEU A 1 92 ? -10.157 3.873 -2.119 1.00 95.50 92 LEU A N 1
ATOM 728 C CA . LEU A 1 92 ? -9.186 3.552 -3.156 1.00 95.50 92 LEU A CA 1
ATOM 729 C C . LEU A 1 92 ? -8.947 4.769 -4.058 1.00 95.50 92 LEU A C 1
ATOM 731 O O . LEU A 1 92 ? -9.864 5.254 -4.718 1.00 95.50 92 LEU A O 1
ATOM 735 N N . PHE A 1 93 ? -7.701 5.228 -4.140 1.00 94.94 93 PHE A N 1
ATOM 736 C CA . PHE A 1 93 ? -7.291 6.235 -5.115 1.00 94.94 93 PHE A CA 1
ATOM 737 C C . PHE A 1 93 ? -7.103 5.578 -6.489 1.00 94.94 93 PHE A C 1
ATOM 739 O O . PHE A 1 93 ? -6.035 5.048 -6.792 1.00 94.94 93 PHE A O 1
ATOM 746 N N . CYS A 1 94 ? -8.139 5.627 -7.329 1.00 90.38 94 CYS A N 1
ATOM 747 C CA . CYS A 1 94 ? -8.185 4.939 -8.627 1.00 90.38 94 CYS A CA 1
ATOM 748 C C . CYS A 1 94 ? -7.243 5.507 -9.703 1.00 90.38 94 CYS A C 1
ATOM 750 O O . CYS A 1 94 ? -7.043 4.871 -10.731 1.00 90.38 94 CYS A O 1
ATOM 752 N N . GLN A 1 95 ? -6.709 6.720 -9.516 1.00 87.25 95 GLN A N 1
ATOM 753 C CA . GLN A 1 95 ? -5.824 7.402 -10.478 1.00 87.25 95 GLN A CA 1
ATOM 754 C C . GLN A 1 95 ? -6.347 7.438 -11.933 1.00 87.25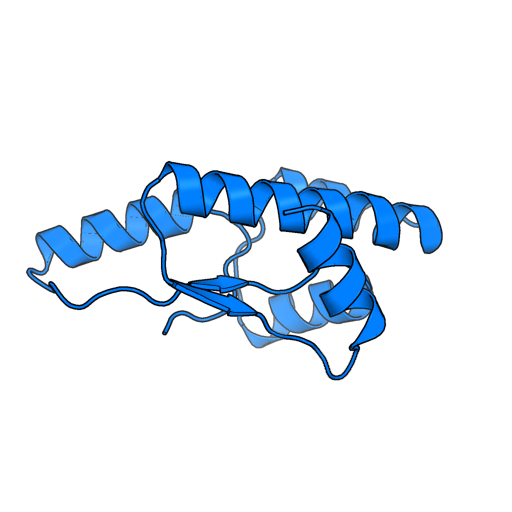 95 GLN A C 1
ATOM 756 O O . GLN A 1 95 ? -5.554 7.405 -12.876 1.00 87.25 95 GLN A O 1
ATOM 761 N N . ASN A 1 96 ? -7.670 7.508 -12.114 1.00 88.94 96 ASN A N 1
ATOM 762 C CA . ASN A 1 96 ? -8.350 7.451 -13.415 1.00 88.94 96 ASN A CA 1
ATOM 763 C C . ASN A 1 96 ? -8.018 6.197 -14.256 1.00 88.94 96 ASN A C 1
ATOM 765 O O . ASN A 1 96 ? -8.115 6.242 -15.478 1.00 88.94 96 ASN A O 1
ATOM 769 N N . ASP A 1 97 ? -7.643 5.085 -13.618 1.00 92.38 97 ASP A N 1
ATOM 770 C CA . ASP A 1 97 ? -7.300 3.824 -14.282 1.00 92.38 97 ASP A CA 1
ATOM 771 C C . ASP A 1 97 ? -8.247 2.702 -13.830 1.00 92.38 97 ASP A C 1
ATOM 773 O O . ASP A 1 97 ? -8.042 2.041 -12.811 1.00 92.38 97 ASP A O 1
ATOM 777 N N . ILE A 1 98 ? -9.331 2.505 -14.585 1.00 93.31 98 ILE A N 1
ATOM 778 C CA . ILE A 1 98 ? -10.351 1.499 -14.258 1.00 93.31 98 ILE A CA 1
ATOM 779 C C . ILE A 1 98 ? -9.837 0.063 -14.419 1.00 93.31 98 ILE A C 1
ATOM 781 O O . ILE A 1 98 ? -10.303 -0.831 -13.715 1.00 93.31 98 ILE A O 1
ATOM 785 N N . ALA A 1 99 ? -8.866 -0.164 -15.308 1.00 94.25 99 ALA A N 1
ATOM 786 C CA . ALA A 1 99 ? -8.313 -1.492 -15.545 1.00 94.25 99 ALA A CA 1
ATOM 787 C C . ALA A 1 99 ? -7.544 -1.972 -14.311 1.00 94.25 99 ALA A C 1
ATOM 789 O O . ALA A 1 99 ? -7.795 -3.072 -13.825 1.00 94.25 99 ALA A O 1
ATOM 790 N N . VAL A 1 100 ? -6.699 -1.106 -13.741 1.00 93.44 100 VAL A N 1
ATOM 791 C CA . VAL A 1 100 ? -5.979 -1.385 -12.489 1.00 93.44 100 VAL A CA 1
ATOM 792 C C . VAL A 1 100 ? -6.942 -1.633 -11.333 1.00 93.44 100 VAL A C 1
ATOM 794 O O . VAL A 1 100 ? -6.727 -2.539 -10.531 1.00 93.44 100 VAL A O 1
ATOM 797 N N . VAL A 1 101 ? -8.014 -0.845 -11.240 1.00 93.88 101 VAL A N 1
ATOM 798 C CA . VAL A 1 101 ? -9.034 -1.033 -10.203 1.00 93.88 101 VAL A CA 1
ATOM 799 C C . VAL A 1 101 ? -9.707 -2.395 -10.355 1.00 93.88 101 VAL A C 1
ATOM 801 O O . VAL A 1 101 ? -9.796 -3.136 -9.380 1.00 93.88 101 VAL A O 1
ATOM 804 N N . SER A 1 102 ? -10.136 -2.753 -11.565 1.00 94.75 102 SER A N 1
ATOM 805 C CA . SER A 1 102 ? -10.752 -4.054 -11.838 1.00 94.75 102 SER A CA 1
ATOM 806 C C . SER A 1 102 ? -9.818 -5.212 -11.480 1.00 94.75 102 SER A C 1
ATOM 808 O O . SER A 1 102 ? -10.251 -6.161 -10.834 1.00 94.75 102 SER A O 1
ATOM 810 N N . GLU A 1 103 ? -8.545 -5.125 -11.865 1.00 95.00 103 GLU A N 1
ATOM 811 C CA . GLU A 1 103 ? -7.528 -6.144 -11.575 1.00 95.00 103 GLU A CA 1
ATOM 812 C C . GLU A 1 103 ? -7.307 -6.297 -10.061 1.00 95.00 103 GLU A C 1
ATOM 814 O O . GLU A 1 103 ? -7.286 -7.407 -9.534 1.00 95.00 103 GLU A O 1
ATOM 819 N N . LEU A 1 104 ? -7.240 -5.176 -9.334 1.00 94.75 104 LEU A N 1
ATOM 820 C CA . LEU A 1 104 ? -7.130 -5.166 -7.876 1.00 94.75 104 LEU A CA 1
ATOM 821 C C . LEU A 1 104 ? -8.334 -5.841 -7.212 1.00 94.75 104 LEU A C 1
ATOM 823 O O . LEU A 1 104 ? -8.146 -6.650 -6.309 1.00 94.75 104 LEU A O 1
ATOM 827 N N . PHE A 1 105 ? -9.560 -5.530 -7.645 1.00 93.56 105 PHE A N 1
ATOM 828 C CA . PHE A 1 105 ? -10.776 -6.125 -7.080 1.00 93.56 105 PHE A CA 1
ATOM 829 C C . PHE A 1 105 ? -10.903 -7.623 -7.368 1.00 93.56 105 PHE A C 1
ATOM 831 O O . PHE A 1 105 ? -11.446 -8.338 -6.535 1.00 93.56 105 PHE A O 1
ATOM 838 N N . GLN A 1 106 ? -10.397 -8.108 -8.504 1.00 94.50 106 GLN A N 1
ATOM 839 C CA . GLN A 1 106 ? -10.369 -9.543 -8.815 1.00 94.50 106 GLN A CA 1
ATOM 840 C C . GLN A 1 106 ? -9.410 -10.329 -7.910 1.00 94.50 106 GLN A C 1
ATOM 842 O O . GLN A 1 106 ? -9.596 -11.528 -7.723 1.00 94.50 106 GLN A O 1
ATOM 847 N N . GLY A 1 107 ? -8.390 -9.667 -7.356 1.00 90.12 107 GLY A N 1
ATOM 848 C CA . GLY A 1 107 ? -7.433 -10.273 -6.430 1.00 90.12 107 GLY A CA 1
ATOM 849 C C . GLY A 1 107 ? -7.792 -10.160 -4.942 1.00 90.12 107 GLY A C 1
ATOM 850 O O . GLY A 1 107 ? -7.007 -10.624 -4.114 1.00 90.12 107 GLY A O 1
ATOM 851 N N . LEU A 1 108 ? -8.919 -9.524 -4.592 1.00 88.12 108 LEU A N 1
ATOM 852 C CA . LEU A 1 108 ? -9.393 -9.304 -3.213 1.00 88.12 108 LEU A CA 1
ATOM 853 C C . LEU A 1 108 ? -10.468 -10.294 -2.770 1.00 88.12 108 LEU A C 1
ATOM 855 O O . LEU A 1 108 ? -10.539 -10.505 -1.535 1.00 88.12 108 LEU A O 1
#

Sequence (108 aa):
MTQVVMDNHRLYQFQQALKTAQVSMPLIIGVMPYVQRERVIKMIQLTQVTPSPVVQGLLTQTDVNAFKSEGLALTIKQIVDLRKHGYSHIHLFCQNDIAVVSELFQGL